Protein AF-A0A6V7IZS3-F1 (afdb_monomer_lite)

Secondary structure (DSSP, 8-state):
----SSSBGGGGTTS----SSSSSS-GGGEEEEEEETTTEEEEEEE--B-HHHHHHHHHHHTHHHHHHHHHHHHHHHHHHHHHHHHHHHHHHHHHHHHHHHHHHHHHHHHHT----S---TTS--------PPP--PPP--

Organism: NCBI:txid1563983

InterPro domains:
  IPR008952 Tetraspanin, EC2 domain superfamily [G3DSA:1.10.1450.10] (1-60)
  IPR008952 Tetraspanin, EC2 domain superfamily [SSF48652] (2-56)
  IPR018499 Tetraspanin/Peripherin [PF00335] (1-89)

Sequence (141 aa):
MRCCGVYSERDWEPIDYPTKTEDNFPDSCCAWSTVTSFNTTRCTGVYQDGCIGRLIMIVERSALNLGTGAIAIALIQFTGIMFACTLGRAIRRQKTERERRKWELRQSLVDGYQPLGKTDPFITFPVVYMQSEPLKTAPTS

Structure (mmCIF, N/CA/C/O backbone):
data_AF-A0A6V7IZS3-F1
#
_entry.id   AF-A0A6V7IZS3-F1
#
loop_
_atom_sit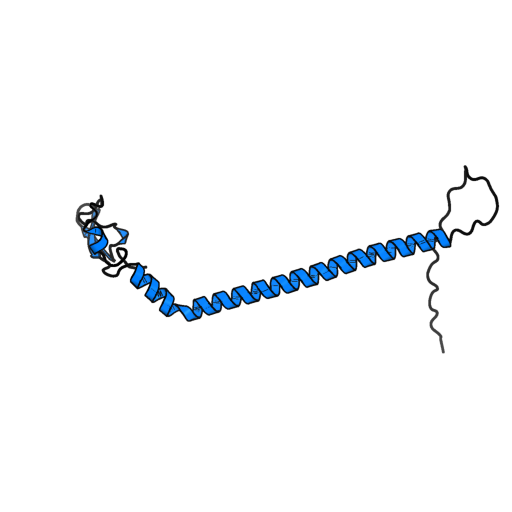e.group_PDB
_atom_site.id
_atom_site.type_symbol
_atom_site.label_atom_id
_atom_site.label_alt_id
_atom_site.label_comp_id
_atom_site.label_asym_id
_atom_site.label_entity_id
_atom_site.label_seq_id
_atom_site.pdbx_PDB_ins_code
_atom_site.Cartn_x
_atom_site.Cartn_y
_atom_site.Cartn_z
_atom_site.occupancy
_atom_site.B_iso_or_equiv
_atom_site.auth_seq_id
_atom_site.auth_comp_id
_atom_site.auth_asym_id
_atom_site.auth_atom_id
_atom_site.pdbx_PDB_model_num
ATOM 1 N N . MET A 1 1 ? 10.578 3.967 -13.764 1.00 75.44 1 MET A N 1
ATOM 2 C CA . MET A 1 1 ? 10.412 2.698 -14.502 1.00 75.44 1 MET A CA 1
ATOM 3 C C . MET A 1 1 ? 11.156 2.649 -15.845 1.00 75.44 1 MET A C 1
ATOM 5 O O . MET A 1 1 ? 10.985 1.649 -16.516 1.00 75.44 1 MET A O 1
ATOM 9 N N . ARG A 1 2 ? 12.035 3.621 -16.188 1.00 91.38 2 ARG A N 1
ATOM 10 C CA . ARG A 1 2 ? 13.045 3.544 -17.279 1.00 91.38 2 ARG A CA 1
ATOM 11 C C . ARG A 1 2 ? 12.568 2.759 -18.521 1.00 91.38 2 ARG A C 1
ATOM 13 O O . ARG A 1 2 ? 13.169 1.755 -18.884 1.00 91.38 2 ARG A O 1
ATOM 20 N N . CYS A 1 3 ? 11.443 3.189 -19.082 1.00 94.31 3 CYS A N 1
ATOM 21 C CA . CYS A 1 3 ? 10.719 2.546 -20.177 1.00 94.31 3 CYS A CA 1
ATOM 22 C C . CYS A 1 3 ? 10.134 3.630 -21.089 1.00 94.31 3 CYS A C 1
ATOM 24 O O . CYS A 1 3 ? 9.974 4.769 -20.638 1.00 94.31 3 CYS A O 1
ATOM 26 N N . CYS A 1 4 ? 9.809 3.285 -22.333 1.00 92.62 4 CYS A N 1
ATOM 27 C CA . CYS A 1 4 ? 9.098 4.159 -23.260 1.00 92.62 4 CYS A CA 1
ATOM 28 C C . CYS A 1 4 ? 8.016 3.379 -24.001 1.00 92.62 4 CYS A C 1
ATOM 30 O O . CYS A 1 4 ? 8.246 2.258 -24.447 1.00 92.62 4 CYS A O 1
ATOM 32 N N . GLY A 1 5 ? 6.840 3.989 -24.129 1.00 92.31 5 GLY A N 1
ATOM 33 C CA . GLY A 1 5 ? 5.691 3.353 -24.763 1.00 92.31 5 GLY A CA 1
ATOM 34 C C . GLY A 1 5 ? 5.091 2.223 -23.925 1.00 92.31 5 GLY A C 1
ATOM 35 O O . GLY A 1 5 ? 5.511 1.924 -22.802 1.00 92.31 5 GLY A O 1
ATOM 36 N N . VAL A 1 6 ? 4.042 1.618 -24.462 1.00 93.56 6 VAL A N 1
ATOM 37 C CA . VAL A 1 6 ? 3.301 0.524 -23.835 1.00 93.56 6 VAL A CA 1
ATOM 38 C C . VAL A 1 6 ? 4.092 -0.778 -23.979 1.00 93.56 6 VAL A C 1
ATOM 40 O O . VAL A 1 6 ? 4.392 -1.439 -22.978 1.00 93.56 6 VAL A O 1
ATOM 43 N N . TYR A 1 7 ? 4.485 -1.097 -25.210 1.00 93.81 7 TYR A N 1
ATOM 44 C CA . TYR A 1 7 ? 5.251 -2.272 -25.610 1.00 93.81 7 TYR A CA 1
ATOM 45 C C . TYR A 1 7 ? 6.654 -1.916 -26.117 1.00 93.81 7 TYR A C 1
ATOM 47 O O . TYR A 1 7 ? 7.571 -2.711 -25.913 1.00 93.81 7 TYR A O 1
ATOM 55 N N . SER A 1 8 ? 6.839 -0.737 -26.717 1.00 90.88 8 SER A N 1
ATOM 56 C CA . SER A 1 8 ? 8.130 -0.244 -27.222 1.00 90.88 8 SER A CA 1
ATOM 57 C C . SER A 1 8 ? 8.073 1.267 -27.466 1.00 90.88 8 SER A C 1
ATOM 59 O O . SER A 1 8 ? 6.999 1.852 -27.591 1.00 90.88 8 SER A O 1
ATOM 61 N N . GLU A 1 9 ? 9.234 1.904 -27.610 1.00 87.25 9 GLU A N 1
ATOM 62 C CA . GLU A 1 9 ? 9.374 3.283 -28.077 1.00 87.25 9 GLU A CA 1
ATOM 63 C C . GLU A 1 9 ? 8.640 3.567 -29.399 1.00 87.25 9 GLU A C 1
ATOM 65 O O . GLU A 1 9 ? 8.244 4.705 -29.647 1.00 87.25 9 GLU A O 1
ATOM 70 N N . ARG A 1 10 ? 8.407 2.538 -30.225 1.00 88.75 10 ARG A N 1
ATOM 71 C CA . ARG A 1 10 ? 7.712 2.663 -31.516 1.00 88.75 10 ARG A CA 1
ATOM 72 C C . ARG A 1 10 ? 6.217 2.906 -31.401 1.00 88.75 10 ARG A C 1
ATOM 74 O O . ARG A 1 10 ? 5.594 3.293 -32.383 1.00 88.75 10 ARG A O 1
ATOM 81 N N . ASP A 1 11 ? 5.635 2.736 -30.217 1.00 89.81 11 ASP A N 1
ATOM 82 C CA . ASP A 1 11 ? 4.218 3.045 -29.993 1.00 89.81 11 ASP A CA 1
ATOM 83 C C . ASP A 1 11 ? 3.896 4.523 -30.270 1.00 89.81 11 ASP A C 1
ATOM 85 O O . ASP A 1 11 ? 2.738 4.881 -30.479 1.00 89.81 11 ASP A O 1
ATOM 89 N N . TRP A 1 12 ? 4.926 5.370 -30.302 1.00 88.00 12 TRP A N 1
ATOM 90 C CA . TRP A 1 12 ? 4.835 6.779 -30.645 1.00 88.00 12 TRP A CA 1
ATOM 91 C C . TRP A 1 12 ? 4.977 7.074 -32.147 1.00 88.00 12 TRP A C 1
ATOM 93 O O . TRP A 1 12 ? 4.570 8.143 -32.574 1.00 88.00 12 TRP A O 1
ATOM 103 N N . GLU A 1 13 ? 5.481 6.152 -32.978 1.00 84.62 13 GLU A N 1
ATOM 104 C CA . GLU A 1 13 ? 5.595 6.351 -34.437 1.00 84.62 13 GLU A CA 1
ATOM 105 C C . GLU A 1 13 ? 4.262 6.686 -35.138 1.00 84.62 13 GLU A C 1
ATOM 107 O O . GLU A 1 13 ? 4.253 7.593 -35.973 1.00 84.62 13 GLU A O 1
ATOM 112 N N . PRO A 1 14 ? 3.132 6.005 -34.848 1.00 82.56 14 PRO A N 1
ATOM 113 C CA . PRO A 1 14 ? 1.854 6.322 -35.486 1.00 82.56 14 PRO A CA 1
ATOM 114 C C . PRO A 1 14 ? 1.150 7.536 -34.863 1.00 82.56 14 PRO A C 1
ATOM 116 O O . PRO A 1 14 ? 0.102 7.953 -35.357 1.00 82.56 14 PRO A O 1
ATOM 119 N N . ILE A 1 15 ? 1.675 8.073 -33.759 1.00 78.94 15 ILE A N 1
ATOM 120 C CA . ILE A 1 15 ? 1.080 9.179 -33.019 1.00 78.94 15 ILE A CA 1
ATOM 121 C C . ILE A 1 15 ? 1.879 10.427 -33.382 1.00 78.94 15 ILE A C 1
ATOM 123 O O . ILE A 1 15 ? 3.038 10.548 -33.006 1.00 78.94 15 ILE A O 1
ATOM 127 N N . ASP A 1 16 ? 1.260 11.373 -34.087 1.00 70.88 16 ASP A N 1
ATOM 128 C CA . ASP A 1 16 ? 1.856 12.696 -34.311 1.00 70.88 16 ASP A CA 1
ATOM 129 C C . ASP A 1 16 ? 1.813 13.485 -32.991 1.00 70.88 16 ASP A C 1
ATOM 131 O O . ASP A 1 16 ? 0.925 14.304 -32.737 1.00 70.88 16 ASP A O 1
ATOM 135 N N . TYR A 1 17 ? 2.689 13.097 -32.063 1.00 70.44 17 TYR A N 1
ATOM 136 C CA . TYR A 1 17 ? 2.762 13.663 -30.731 1.00 70.44 17 TYR A CA 1
ATOM 137 C C . TYR A 1 17 ? 3.446 15.032 -30.830 1.00 70.44 17 TYR A C 1
ATOM 139 O O . TYR A 1 17 ? 4.602 15.101 -31.245 1.00 70.44 17 TYR A O 1
ATOM 147 N N . PRO A 1 18 ? 2.780 16.130 -30.428 1.00 64.12 18 PRO A N 1
ATOM 148 C CA . PRO A 1 18 ? 3.358 17.462 -30.514 1.00 64.12 18 PRO A CA 1
ATOM 149 C C . PRO A 1 18 ? 4.395 17.659 -29.401 1.00 64.12 18 PRO A C 1
ATOM 151 O O . PRO A 1 18 ? 4.101 18.200 -28.330 1.00 64.12 18 PRO A O 1
ATOM 154 N N . THR A 1 19 ? 5.621 17.203 -29.637 1.00 64.12 19 THR A N 1
ATOM 155 C CA . THR A 1 19 ? 6.767 17.427 -28.754 1.00 64.12 19 THR A CA 1
ATOM 156 C C . THR A 1 19 ? 7.497 18.723 -29.095 1.00 64.12 19 THR A C 1
ATOM 158 O O . THR A 1 19 ? 7.474 19.219 -30.218 1.00 64.12 19 THR A O 1
ATOM 161 N N . LYS A 1 20 ? 8.179 19.297 -28.094 1.00 55.47 20 LYS A N 1
ATOM 162 C CA . LYS A 1 20 ? 9.106 20.431 -28.284 1.00 55.47 20 LYS A CA 1
ATOM 163 C C . LYS A 1 20 ? 10.483 19.996 -28.805 1.00 55.47 20 LYS A C 1
ATOM 165 O O . LYS A 1 20 ? 11.347 20.840 -29.027 1.00 55.47 20 LYS A O 1
ATOM 170 N N . THR A 1 21 ? 10.696 18.695 -28.930 1.00 57.81 21 THR A N 1
ATOM 171 C CA . THR A 1 21 ? 11.921 18.033 -29.372 1.00 57.81 21 THR A CA 1
ATOM 172 C C . THR A 1 21 ? 11.699 17.456 -30.773 1.00 57.81 21 THR A C 1
ATOM 174 O O . THR A 1 21 ? 10.564 17.194 -31.153 1.00 57.81 21 THR A O 1
ATOM 177 N N . GLU A 1 22 ? 12.769 17.279 -31.561 1.00 61.28 22 GLU A N 1
ATOM 178 C CA . GLU A 1 22 ? 12.710 16.688 -32.921 1.00 61.28 22 GLU A CA 1
ATOM 179 C C . GLU A 1 22 ? 12.173 15.242 -32.941 1.00 61.28 22 GLU A C 1
ATOM 181 O O . GLU A 1 22 ? 11.962 14.674 -34.010 1.00 61.28 22 GLU A O 1
ATOM 186 N N . ASP A 1 23 ? 11.973 14.648 -31.767 1.00 67.25 23 ASP A N 1
ATOM 187 C CA . ASP A 1 23 ? 11.571 13.267 -31.591 1.00 67.25 23 ASP A CA 1
ATOM 188 C C . ASP A 1 23 ? 10.064 13.179 -31.297 1.00 67.25 23 ASP A C 1
ATOM 190 O O . ASP A 1 23 ? 9.556 13.883 -30.424 1.00 67.25 23 ASP A O 1
ATOM 194 N N . ASN A 1 24 ? 9.347 12.272 -31.967 1.00 78.19 24 ASN A N 1
ATOM 195 C CA . ASN A 1 24 ? 7.888 12.093 -31.840 1.00 78.19 24 ASN A CA 1
ATOM 196 C C . ASN A 1 24 ? 7.447 11.412 -30.525 1.00 78.19 24 ASN A C 1
ATOM 198 O O . ASN A 1 24 ? 6.417 10.752 -30.493 1.00 78.19 24 ASN A O 1
ATOM 202 N N . PHE A 1 25 ? 8.207 11.519 -29.432 1.00 84.12 25 PHE A N 1
ATOM 203 C CA . PHE A 1 25 ? 7.896 10.887 -28.144 1.00 84.12 25 PHE A CA 1
ATOM 204 C C . PHE A 1 25 ? 8.123 11.846 -26.965 1.00 84.12 25 PHE A C 1
ATOM 206 O O . PHE A 1 25 ? 8.946 12.753 -27.061 1.00 84.12 25 PHE A O 1
ATOM 213 N N . PRO A 1 26 ? 7.455 11.654 -25.810 1.00 85.56 26 PRO A N 1
ATOM 214 C CA . PRO A 1 26 ? 7.628 12.522 -24.644 1.00 85.56 26 PRO A CA 1
ATOM 215 C C . PRO A 1 26 ? 9.066 12.544 -24.107 1.00 85.56 26 PRO A C 1
ATOM 217 O O . PRO A 1 26 ? 9.725 11.508 -24.051 1.00 85.56 26 PRO A O 1
ATOM 220 N N . ASP A 1 27 ? 9.512 13.678 -23.558 1.00 84.50 27 ASP A N 1
ATOM 221 C CA . ASP A 1 27 ? 10.863 13.826 -22.980 1.00 84.50 27 ASP A CA 1
ATOM 222 C C . ASP A 1 27 ? 11.186 12.793 -21.879 1.00 84.50 27 ASP A C 1
ATOM 224 O O . ASP A 1 27 ? 12.344 12.428 -21.673 1.00 84.50 27 ASP A O 1
ATOM 228 N N . SER A 1 28 ? 10.169 12.268 -21.184 1.00 86.56 28 SER A N 1
ATOM 229 C CA . SER A 1 28 ? 10.320 11.213 -20.171 1.00 86.56 28 SER A CA 1
ATOM 230 C C . SER A 1 28 ? 10.795 9.867 -20.737 1.00 86.56 28 SER A C 1
ATOM 232 O O . SER A 1 28 ? 11.306 9.040 -19.977 1.00 86.56 28 SER A O 1
ATOM 234 N N . CYS A 1 29 ? 10.669 9.654 -22.050 1.00 89.62 29 CYS A N 1
ATOM 235 C CA . CYS A 1 29 ? 11.226 8.502 -22.758 1.00 89.62 29 CYS A CA 1
ATOM 236 C C . CYS A 1 29 ? 12.745 8.588 -22.947 1.00 89.62 29 CYS A C 1
ATOM 238 O O . CYS A 1 29 ? 13.382 7.582 -23.271 1.00 89.62 29 CYS A O 1
ATOM 240 N N . CYS A 1 30 ? 13.342 9.759 -22.726 1.00 89.38 30 CYS A N 1
ATOM 241 C CA . CYS A 1 30 ? 14.764 9.948 -22.910 1.00 89.38 30 CYS A CA 1
ATOM 242 C C . CYS A 1 30 ? 15.579 9.360 -21.746 1.00 89.38 30 CYS A C 1
ATOM 244 O O . CYS A 1 30 ? 15.415 9.727 -20.581 1.00 89.38 30 CYS A O 1
ATOM 246 N N . ALA A 1 31 ? 16.487 8.440 -22.061 1.00 87.50 31 ALA A N 1
ATOM 247 C CA . ALA A 1 31 ? 17.412 7.828 -21.114 1.00 87.50 31 ALA A CA 1
ATOM 248 C C . ALA A 1 31 ? 18.665 8.679 -20.890 1.00 87.50 31 ALA A C 1
ATOM 250 O O . ALA A 1 31 ? 19.158 8.758 -19.763 1.00 87.50 31 ALA A O 1
ATOM 251 N N . TRP A 1 32 ? 19.158 9.306 -21.957 1.00 84.38 32 TRP A N 1
ATOM 252 C CA . TRP A 1 32 ? 20.293 10.222 -21.938 1.00 84.38 32 TRP A CA 1
ATOM 253 C C . TRP A 1 32 ? 20.011 11.412 -22.839 1.00 84.38 32 TRP A C 1
ATOM 255 O O . TRP A 1 32 ? 19.668 11.239 -24.007 1.00 84.38 32 TRP A O 1
ATOM 265 N N . SER A 1 33 ? 20.200 12.612 -22.300 1.00 81.81 33 SER A N 1
ATOM 266 C CA . SER A 1 33 ? 20.135 13.857 -23.053 1.00 81.81 33 SER A CA 1
ATOM 267 C C . SER A 1 33 ? 21.499 14.536 -23.078 1.00 81.81 33 SER A C 1
ATOM 269 O O . SER A 1 33 ? 22.288 14.435 -22.133 1.00 81.81 33 SER A O 1
ATOM 271 N N . THR A 1 34 ? 21.788 15.234 -24.171 1.00 78.50 34 THR A N 1
ATOM 272 C CA . THR A 1 34 ? 22.955 16.112 -24.279 1.00 78.50 34 THR A CA 1
ATOM 273 C C . THR A 1 34 ? 22.495 17.552 -24.420 1.00 78.50 34 THR A C 1
ATOM 275 O O . THR A 1 34 ? 21.519 17.857 -25.110 1.00 78.50 34 THR A O 1
ATOM 278 N N . VAL A 1 35 ? 23.195 18.456 -23.736 1.00 75.81 35 VAL A N 1
ATOM 279 C CA . VAL A 1 35 ? 22.982 19.893 -23.905 1.00 75.81 35 VAL A CA 1
ATOM 280 C C . VAL A 1 35 ? 23.672 20.296 -25.202 1.00 75.81 35 VAL A C 1
ATOM 282 O O . VAL A 1 35 ? 24.892 20.198 -25.320 1.00 75.81 35 VAL A O 1
ATOM 285 N N . THR A 1 36 ? 22.886 20.717 -26.184 1.00 71.31 36 THR A N 1
ATOM 286 C CA . THR A 1 36 ? 23.397 21.331 -27.412 1.00 71.31 36 THR A CA 1
ATOM 287 C C . THR A 1 36 ? 23.475 22.851 -27.235 1.00 71.31 36 THR A C 1
ATOM 289 O O . THR A 1 36 ? 22.896 23.409 -26.294 1.00 71.31 36 THR A O 1
ATOM 292 N N . SER A 1 37 ? 24.241 23.537 -28.094 1.00 66.88 37 SER A N 1
ATOM 293 C CA . SER A 1 37 ? 24.357 25.003 -28.049 1.00 66.88 37 SER A CA 1
ATOM 294 C C . SER A 1 37 ? 22.976 25.666 -28.055 1.00 66.88 37 SER A C 1
ATOM 296 O O . SER A 1 37 ? 22.060 25.182 -28.711 1.00 66.88 37 SER A O 1
ATOM 298 N N . PHE A 1 38 ? 22.841 26.782 -27.329 1.00 66.75 38 PHE A N 1
ATOM 299 C CA . PHE A 1 38 ? 21.575 27.499 -27.086 1.00 66.75 38 PHE A CA 1
ATOM 300 C C . PHE A 1 38 ? 20.588 26.800 -26.134 1.00 66.75 38 PHE A C 1
ATOM 302 O O . PHE A 1 38 ? 19.377 26.928 -26.291 1.00 66.75 38 PHE A O 1
ATOM 309 N N . ASN A 1 39 ? 21.090 26.104 -25.107 1.00 64.56 39 ASN A N 1
ATOM 310 C CA . ASN A 1 39 ? 20.278 25.575 -23.997 1.00 64.56 39 ASN A CA 1
ATOM 311 C C . ASN A 1 39 ? 19.182 24.582 -24.441 1.00 64.56 39 ASN A C 1
ATOM 313 O O . ASN A 1 39 ? 18.181 24.392 -23.753 1.00 64.56 39 ASN A O 1
ATOM 317 N N . THR A 1 40 ? 19.374 23.961 -25.606 1.00 65.94 40 THR A N 1
ATOM 318 C CA . THR A 1 40 ? 18.453 22.976 -26.171 1.00 65.94 40 THR A CA 1
ATOM 319 C C . THR A 1 40 ? 18.962 21.587 -25.810 1.00 65.94 40 THR A C 1
ATOM 321 O O . THR A 1 40 ? 20.093 21.223 -26.135 1.00 65.94 40 THR A O 1
ATOM 324 N N . THR A 1 41 ? 18.159 20.803 -25.100 1.00 70.81 41 THR A N 1
ATOM 325 C CA . THR A 1 41 ? 18.488 19.413 -24.766 1.00 70.81 41 THR A CA 1
ATOM 326 C C . THR A 1 41 ? 17.982 18.485 -25.859 1.00 70.81 41 THR A C 1
ATOM 328 O O . THR A 1 41 ? 16.780 18.442 -26.108 1.00 70.81 41 THR A O 1
ATOM 331 N N . ARG A 1 42 ? 18.886 17.733 -26.493 1.00 75.50 42 ARG A N 1
ATOM 332 C CA . ARG A 1 42 ? 18.531 16.693 -27.468 1.00 75.50 42 ARG A CA 1
ATOM 333 C C . ARG A 1 42 ? 18.568 15.332 -26.790 1.00 75.50 42 ARG A C 1
ATOM 335 O O . ARG A 1 42 ? 19.488 15.064 -26.011 1.00 75.50 42 ARG A O 1
ATOM 342 N N . CYS A 1 43 ? 17.604 14.470 -27.098 1.00 82.56 43 CYS A N 1
ATOM 343 C CA . CYS A 1 43 ? 17.681 13.090 -26.660 1.00 82.56 43 CYS A CA 1
ATOM 344 C C . CYS A 1 43 ? 18.725 12.327 -27.485 1.00 82.56 43 CYS A C 1
ATOM 346 O O . CYS A 1 43 ? 18.691 12.344 -28.712 1.00 82.56 43 CYS A O 1
ATOM 348 N N . THR A 1 44 ? 19.683 11.680 -26.822 1.00 83.12 44 THR A N 1
ATOM 349 C CA . THR A 1 44 ? 20.724 10.870 -27.481 1.00 83.12 44 THR A CA 1
ATOM 350 C C . THR A 1 44 ? 20.567 9.378 -27.232 1.00 83.12 44 THR A C 1
ATOM 352 O O . THR A 1 44 ? 21.169 8.576 -27.940 1.00 83.12 44 THR A O 1
ATOM 355 N N . GLY A 1 45 ? 19.740 8.990 -26.263 1.00 86.31 45 GLY A N 1
ATOM 356 C CA . GLY A 1 45 ? 19.355 7.602 -26.052 1.00 86.31 45 GLY A CA 1
ATOM 357 C C . GLY A 1 45 ? 1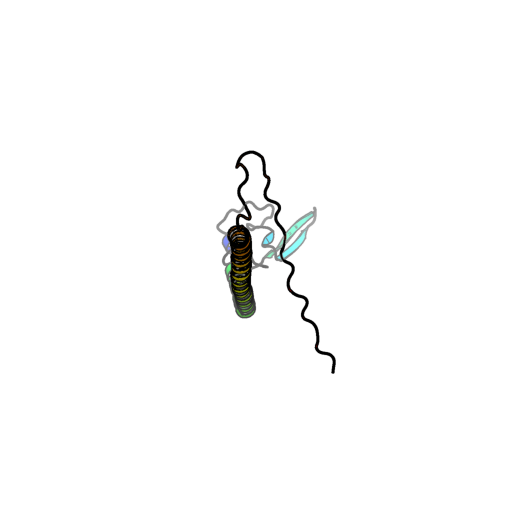7.942 7.520 -25.508 1.00 86.31 45 GLY A C 1
ATOM 358 O O . GLY A 1 45 ? 17.634 8.181 -24.519 1.00 86.31 45 GLY A O 1
ATOM 359 N N . VAL A 1 46 ? 17.103 6.695 -26.129 1.00 89.44 46 VAL A N 1
ATOM 360 C CA . VAL A 1 46 ? 15.719 6.449 -25.709 1.00 89.44 46 VAL A CA 1
ATOM 361 C C . VAL A 1 46 ? 15.624 5.126 -24.949 1.00 89.44 46 VAL A C 1
ATOM 363 O O . VAL A 1 46 ? 16.409 4.203 -25.183 1.00 89.44 46 VAL A O 1
ATOM 366 N N . TYR A 1 47 ? 14.669 5.012 -24.030 1.00 92.75 47 TYR A N 1
ATOM 367 C CA . TYR A 1 47 ? 14.341 3.716 -23.439 1.00 92.75 47 TYR A CA 1
ATOM 368 C C . TYR A 1 47 ? 13.632 2.836 -24.472 1.00 92.75 47 TYR A C 1
ATOM 370 O O . TYR A 1 47 ? 12.541 3.177 -24.897 1.00 92.75 47 TYR A O 1
ATOM 378 N N . GLN A 1 48 ? 14.226 1.704 -24.847 1.00 89.62 48 GLN A N 1
ATOM 379 C CA . GLN A 1 48 ? 13.633 0.785 -25.834 1.00 89.62 48 GLN A CA 1
ATOM 380 C C . GLN A 1 48 ? 12.598 -0.172 -25.226 1.00 89.62 48 GLN A C 1
ATOM 382 O O . GLN A 1 48 ? 11.735 -0.709 -25.913 1.00 89.62 48 GLN A O 1
ATOM 387 N N . ASP A 1 49 ? 12.673 -0.412 -23.915 1.00 93.38 49 ASP A N 1
ATOM 388 C CA . ASP A 1 49 ? 11.735 -1.322 -23.267 1.00 93.38 49 ASP A CA 1
ATOM 389 C C . ASP A 1 49 ? 10.360 -0.671 -23.093 1.00 93.38 49 ASP A C 1
ATOM 391 O O . ASP A 1 49 ? 10.249 0.414 -22.511 1.00 93.38 49 ASP A O 1
ATOM 395 N N . GLY A 1 50 ? 9.307 -1.398 -23.468 1.00 93.69 50 GLY A N 1
ATOM 396 C CA . GLY A 1 50 ? 7.932 -1.045 -23.135 1.00 93.69 50 GLY A CA 1
ATOM 397 C C . GLY A 1 50 ? 7.653 -1.062 -21.634 1.00 93.69 50 GLY A C 1
ATOM 398 O O . GLY A 1 50 ? 8.157 -1.904 -20.875 1.00 93.69 50 GLY A O 1
ATOM 399 N N . CYS A 1 51 ? 6.794 -0.148 -21.188 1.00 95.75 51 CYS A N 1
ATOM 400 C CA . CYS A 1 51 ? 6.459 -0.018 -19.776 1.00 95.75 51 CYS A CA 1
ATOM 401 C C . CYS A 1 51 ? 5.673 -1.214 -19.223 1.00 95.75 51 CYS A C 1
ATOM 403 O O . CYS A 1 51 ? 5.872 -1.555 -18.056 1.00 95.75 51 CYS A O 1
ATOM 405 N N . ILE A 1 52 ? 4.848 -1.896 -20.030 1.00 95.75 52 ILE A N 1
ATOM 406 C CA . ILE A 1 52 ? 4.133 -3.103 -19.578 1.00 95.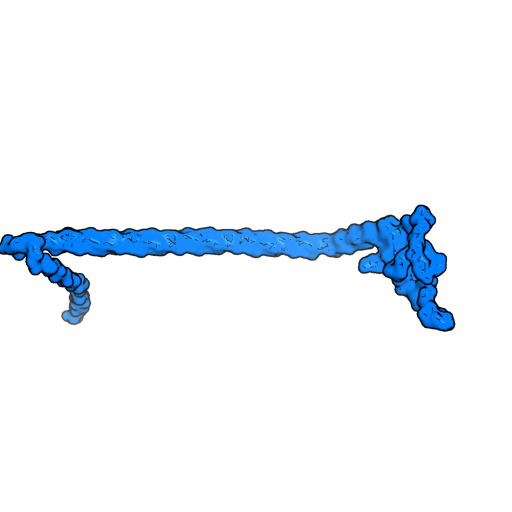75 52 ILE A CA 1
ATOM 407 C C . ILE A 1 52 ? 5.121 -4.226 -19.256 1.00 95.75 52 ILE A C 1
ATOM 409 O O . ILE A 1 52 ? 5.076 -4.786 -18.161 1.00 95.75 52 ILE A O 1
ATOM 413 N N . GLY A 1 53 ? 6.046 -4.529 -20.171 1.00 94.38 53 GLY A N 1
ATOM 414 C CA . GLY A 1 53 ? 7.032 -5.593 -19.965 1.00 94.38 53 GLY A CA 1
ATOM 415 C C . GLY A 1 53 ? 7.921 -5.326 -18.748 1.00 94.38 53 GLY A C 1
ATOM 416 O O . GLY A 1 53 ? 8.135 -6.209 -17.915 1.00 94.38 53 GLY A O 1
ATOM 417 N N . ARG A 1 54 ? 8.371 -4.074 -18.580 1.00 93.62 54 ARG A N 1
ATOM 418 C CA . ARG A 1 54 ? 9.134 -3.649 -17.396 1.00 93.62 54 ARG A CA 1
ATOM 419 C C . ARG A 1 54 ? 8.330 -3.771 -16.105 1.00 93.62 54 ARG A C 1
ATOM 421 O O . ARG A 1 54 ? 8.879 -4.229 -15.105 1.00 93.62 54 ARG A O 1
ATOM 428 N N . LEU A 1 55 ? 7.056 -3.384 -16.109 1.00 94.75 55 LEU A N 1
ATOM 429 C CA . LEU A 1 55 ? 6.189 -3.495 -14.938 1.00 94.75 55 LEU A CA 1
ATOM 430 C C . LEU A 1 55 ? 5.999 -4.958 -14.525 1.00 94.75 55 LEU A C 1
ATOM 432 O O . LEU A 1 55 ? 6.185 -5.279 -13.353 1.00 94.75 55 LEU A O 1
ATOM 436 N N . ILE A 1 56 ? 5.696 -5.839 -15.482 1.00 94.56 56 ILE A N 1
ATOM 437 C CA . ILE A 1 56 ? 5.539 -7.279 -15.235 1.00 94.56 56 ILE A CA 1
ATOM 438 C C . ILE A 1 56 ? 6.824 -7.852 -14.638 1.00 94.56 56 ILE A C 1
ATOM 440 O O . ILE A 1 56 ? 6.773 -8.478 -13.585 1.00 94.56 56 ILE A O 1
ATOM 444 N N . MET A 1 57 ? 7.985 -7.547 -15.225 1.00 93.38 57 MET A N 1
ATOM 445 C CA . MET A 1 57 ? 9.282 -7.989 -14.704 1.00 93.38 57 MET A CA 1
ATOM 446 C C . MET A 1 57 ? 9.506 -7.547 -13.248 1.00 93.38 57 MET A C 1
ATOM 448 O O . MET A 1 57 ? 9.996 -8.325 -12.429 1.00 93.38 57 MET A O 1
ATOM 452 N N . ILE A 1 58 ? 9.163 -6.301 -12.903 1.00 92.50 58 ILE A N 1
ATOM 453 C CA . ILE A 1 58 ? 9.303 -5.788 -11.531 1.00 92.50 58 ILE A CA 1
ATOM 454 C C . ILE A 1 58 ? 8.378 -6.546 -10.572 1.00 92.50 58 ILE A C 1
ATOM 456 O O . ILE A 1 58 ? 8.807 -6.907 -9.470 1.00 92.50 58 ILE A O 1
ATOM 460 N N . VAL A 1 59 ? 7.131 -6.786 -10.987 1.00 94.06 59 VAL A N 1
ATOM 461 C CA . VAL A 1 59 ? 6.131 -7.513 -10.198 1.00 94.06 59 VAL A CA 1
ATOM 462 C C . VAL A 1 59 ? 6.559 -8.959 -9.988 1.00 94.06 59 VAL A C 1
ATOM 464 O O . VAL A 1 59 ? 6.596 -9.397 -8.845 1.00 94.06 59 VAL A O 1
ATOM 467 N N . GLU A 1 60 ? 6.952 -9.681 -11.037 1.00 94.38 60 GLU A N 1
ATOM 468 C CA . GLU A 1 60 ? 7.404 -11.073 -10.938 1.00 94.38 60 GLU A CA 1
ATOM 469 C C . GLU A 1 60 ? 8.630 -11.205 -10.034 1.00 94.38 60 GLU A C 1
ATOM 471 O O . GLU A 1 60 ? 8.661 -12.040 -9.129 1.00 94.38 60 GLU A O 1
ATOM 476 N N . ARG A 1 61 ? 9.617 -10.319 -10.202 1.00 93.75 61 ARG A N 1
ATOM 477 C CA . ARG A 1 61 ? 10.845 -10.341 -9.397 1.00 93.75 61 ARG A CA 1
ATOM 478 C C . ARG A 1 61 ? 10.600 -10.008 -7.924 1.00 93.75 61 ARG A C 1
ATOM 480 O O . ARG A 1 61 ? 11.392 -10.399 -7.071 1.00 93.75 61 ARG A O 1
ATOM 487 N N . SER A 1 62 ? 9.509 -9.301 -7.627 1.00 93.31 62 SER A N 1
ATOM 488 C CA . SER A 1 62 ? 9.131 -8.873 -6.274 1.00 93.31 62 SER A CA 1
ATOM 489 C C . SER A 1 62 ? 7.890 -9.592 -5.737 1.00 93.31 62 SER A C 1
ATOM 491 O O . SER A 1 62 ? 7.391 -9.221 -4.673 1.00 93.31 62 SER A O 1
ATOM 493 N N . ALA A 1 63 ? 7.388 -10.617 -6.433 1.00 94.25 63 ALA A N 1
ATOM 494 C CA . ALA A 1 63 ? 6.098 -11.239 -6.139 1.00 94.25 63 ALA A CA 1
ATOM 495 C C . ALA A 1 63 ? 6.044 -11.813 -4.718 1.00 94.25 63 ALA A C 1
ATOM 497 O O . ALA A 1 63 ? 5.051 -11.640 -4.013 1.00 94.25 63 ALA A O 1
ATOM 498 N N . LEU A 1 64 ? 7.145 -12.417 -4.258 1.00 94.56 64 LEU A N 1
ATOM 499 C CA . LEU A 1 64 ? 7.265 -12.950 -2.897 1.00 94.56 64 LEU A CA 1
ATOM 500 C C . LEU A 1 64 ? 7.145 -11.857 -1.827 1.00 94.56 64 LEU A C 1
ATOM 502 O O . LEU A 1 64 ? 6.456 -12.045 -0.823 1.00 94.56 64 LEU A O 1
ATOM 506 N N . ASN A 1 65 ? 7.769 -10.699 -2.050 1.00 96.31 65 ASN A N 1
ATOM 507 C CA . ASN A 1 65 ? 7.726 -9.581 -1.107 1.00 96.31 65 ASN A CA 1
ATOM 508 C C . ASN A 1 65 ? 6.326 -8.963 -1.057 1.00 96.31 65 ASN A C 1
ATOM 510 O O . ASN A 1 65 ? 5.807 -8.697 0.027 1.00 96.31 65 ASN A O 1
ATOM 514 N N . LEU A 1 66 ? 5.692 -8.786 -2.221 1.00 95.81 66 LEU A N 1
ATOM 515 C CA . LEU A 1 66 ? 4.322 -8.279 -2.321 1.00 95.81 66 LEU A CA 1
ATOM 516 C C . LEU A 1 66 ? 3.322 -9.232 -1.655 1.00 95.81 66 LEU A C 1
ATOM 518 O O . LEU A 1 66 ? 2.482 -8.790 -0.871 1.00 95.81 66 LEU A O 1
ATOM 522 N N . GLY A 1 67 ? 3.451 -10.537 -1.906 1.00 95.75 67 GLY A N 1
ATOM 523 C CA . GLY A 1 67 ? 2.620 -11.563 -1.278 1.00 95.75 67 GLY A CA 1
A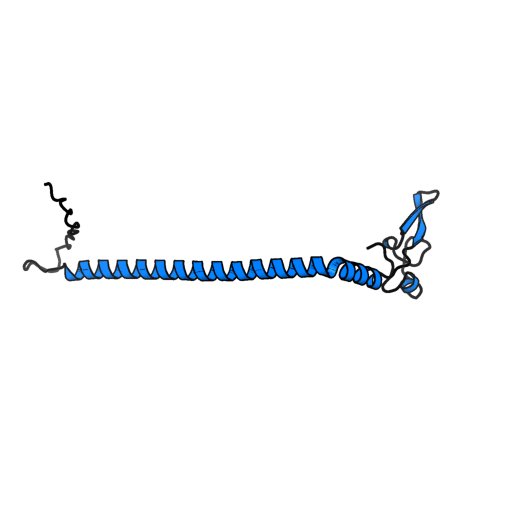TOM 524 C C . GLY A 1 67 ? 2.780 -11.583 0.240 1.00 95.75 67 GLY A C 1
ATOM 525 O O . GLY A 1 67 ? 1.792 -11.566 0.970 1.00 95.75 67 GLY A O 1
ATOM 526 N N . THR A 1 68 ? 4.020 -11.524 0.727 1.00 97.19 68 THR A N 1
ATOM 527 C CA . THR A 1 68 ? 4.304 -11.468 2.169 1.00 97.19 68 THR A CA 1
ATOM 528 C C . THR A 1 68 ? 3.705 -10.215 2.810 1.00 97.19 68 THR A C 1
ATOM 530 O O . THR A 1 68 ? 3.075 -10.305 3.863 1.00 97.19 68 THR A O 1
ATOM 533 N N . GLY A 1 69 ? 3.829 -9.055 2.157 1.00 97.69 69 GLY A N 1
ATOM 534 C CA . GLY A 1 69 ? 3.209 -7.811 2.615 1.00 97.69 69 GLY A CA 1
ATOM 535 C C . GLY A 1 69 ? 1.685 -7.911 2.700 1.00 97.69 69 GLY A C 1
ATOM 536 O O . GLY A 1 69 ? 1.098 -7.527 3.711 1.00 97.69 69 GLY A O 1
ATOM 537 N N . ALA A 1 70 ? 1.042 -8.494 1.685 1.00 97.75 70 ALA A N 1
ATOM 538 C CA . ALA A 1 70 ? -0.404 -8.702 1.676 1.00 97.75 70 ALA A CA 1
ATOM 539 C C . ALA A 1 70 ? -0.864 -9.628 2.816 1.00 97.75 70 ALA A C 1
ATOM 541 O O . ALA A 1 70 ? -1.830 -9.314 3.513 1.00 97.75 70 ALA A O 1
ATOM 542 N N . ILE A 1 71 ? -0.144 -10.728 3.058 1.00 98.19 71 ILE A N 1
ATOM 543 C CA . ILE A 1 71 ? -0.433 -11.656 4.160 1.00 98.19 71 ILE A CA 1
ATOM 544 C C . ILE A 1 71 ? -0.264 -10.958 5.514 1.00 98.19 71 ILE A C 1
ATOM 546 O O . ILE A 1 71 ? -1.133 -11.075 6.376 1.00 98.19 71 ILE A O 1
ATOM 550 N N . ALA A 1 72 ? 0.813 -10.192 5.703 1.00 98.38 72 ALA A N 1
ATOM 551 C CA . ALA A 1 72 ? 1.044 -9.448 6.939 1.00 98.38 72 ALA A CA 1
ATOM 552 C C . ALA A 1 72 ? -0.098 -8.460 7.224 1.00 98.38 72 ALA A C 1
ATOM 554 O O . ALA A 1 72 ? -0.637 -8.431 8.331 1.00 98.38 72 ALA A O 1
ATOM 555 N N . ILE A 1 73 ? -0.523 -7.702 6.210 1.00 98.38 73 ILE A N 1
ATOM 556 C CA . ILE A 1 73 ? -1.653 -6.773 6.318 1.00 98.38 73 ILE A CA 1
ATOM 557 C C . ILE A 1 73 ? -2.945 -7.523 6.670 1.00 98.38 73 ILE A C 1
ATOM 559 O O . ILE A 1 73 ? -3.686 -7.080 7.549 1.00 98.38 73 ILE A O 1
ATOM 563 N N . ALA A 1 74 ? -3.208 -8.669 6.036 1.00 98.56 74 ALA A N 1
ATOM 564 C CA . ALA A 1 74 ? -4.386 -9.484 6.323 1.00 98.56 74 ALA A CA 1
ATOM 565 C C . ALA A 1 74 ? -4.407 -9.978 7.781 1.00 98.56 74 ALA A C 1
ATOM 567 O O . ALA A 1 74 ? -5.440 -9.894 8.447 1.00 98.56 74 ALA A O 1
ATOM 568 N N . LEU A 1 75 ? -3.265 -10.425 8.311 1.00 98.50 75 LEU A N 1
ATOM 569 C CA . LEU A 1 75 ? -3.143 -10.854 9.707 1.00 98.50 75 LEU A CA 1
ATOM 570 C C . LEU A 1 75 ? -3.349 -9.692 10.690 1.00 98.50 75 LEU A C 1
ATOM 572 O O . LEU A 1 75 ? -4.045 -9.852 11.696 1.00 98.50 75 LEU A O 1
ATOM 576 N N . ILE A 1 76 ? -2.800 -8.510 10.397 1.00 98.38 76 ILE A N 1
ATOM 577 C CA . ILE A 1 76 ? -2.996 -7.305 11.221 1.00 98.38 76 ILE A CA 1
ATOM 578 C C . ILE A 1 76 ? -4.477 -6.909 11.251 1.00 98.38 76 ILE A C 1
ATOM 580 O O . ILE A 1 76 ? -5.024 -6.627 12.316 1.00 98.38 76 ILE A O 1
ATOM 584 N N . GLN A 1 77 ? -5.161 -6.930 10.106 1.00 98.31 77 GLN A N 1
ATOM 585 C CA . GLN A 1 77 ? -6.591 -6.622 10.054 1.00 98.31 77 GLN A CA 1
ATOM 586 C C . GLN A 1 77 ? -7.424 -7.657 10.813 1.00 98.31 77 GLN A C 1
ATOM 588 O O . GLN A 1 77 ? -8.283 -7.289 11.614 1.00 98.31 77 GLN A O 1
ATOM 593 N N . PHE A 1 78 ? -7.148 -8.946 10.614 1.00 98.38 78 PHE A N 1
ATOM 594 C CA . PHE A 1 78 ? -7.871 -10.020 11.289 1.00 98.38 78 PHE A CA 1
ATOM 595 C C . PHE A 1 78 ? -7.718 -9.943 12.813 1.00 98.38 78 PHE A C 1
ATOM 597 O O . PHE A 1 78 ? -8.704 -10.007 13.549 1.00 98.38 78 PHE A O 1
ATOM 604 N N . THR A 1 79 ? -6.494 -9.735 13.297 1.00 98.25 79 THR A N 1
ATOM 605 C CA . THR A 1 79 ? -6.234 -9.541 14.731 1.00 98.25 79 THR A CA 1
ATOM 606 C C . THR A 1 79 ? -6.893 -8.266 15.258 1.00 98.25 79 THR A C 1
ATOM 608 O O . THR A 1 79 ? -7.507 -8.299 16.325 1.00 98.25 79 THR A O 1
ATOM 611 N N . GLY A 1 80 ? -6.873 -7.174 14.489 1.00 98.31 80 GLY A N 1
ATOM 612 C CA . GLY A 1 80 ? -7.587 -5.937 14.808 1.00 98.31 80 GLY A CA 1
ATOM 613 C C . GLY A 1 80 ? -9.093 -6.144 14.992 1.00 98.31 80 GLY A C 1
ATOM 614 O O . GLY A 1 80 ? -9.663 -5.674 15.977 1.00 98.31 80 GLY A O 1
ATOM 615 N N . ILE A 1 81 ? -9.733 -6.913 14.106 1.00 98.38 81 ILE A N 1
ATOM 616 C CA . ILE A 1 81 ? -11.157 -7.270 14.218 1.00 98.38 81 ILE A CA 1
ATOM 617 C C . ILE A 1 81 ? -11.405 -8.094 15.484 1.00 98.38 81 ILE A C 1
ATOM 619 O O . ILE A 1 81 ? -12.321 -7.788 16.250 1.00 98.38 81 ILE A O 1
ATOM 623 N N . MET A 1 82 ? -10.570 -9.101 15.755 1.00 98.31 82 MET A N 1
ATOM 624 C CA . MET A 1 82 ? -10.703 -9.930 16.957 1.00 98.31 82 MET A CA 1
ATOM 625 C C . MET A 1 82 ? -10.592 -9.100 18.242 1.00 98.31 82 MET A C 1
ATOM 627 O O . MET A 1 82 ? -11.421 -9.240 19.149 1.00 98.31 82 MET A O 1
ATOM 631 N N . PHE A 1 83 ? -9.626 -8.184 18.313 1.00 97.88 83 PHE A N 1
ATOM 632 C CA . PHE A 1 83 ? -9.478 -7.286 19.458 1.00 97.88 83 PHE A CA 1
ATOM 633 C C . PHE A 1 83 ? -10.644 -6.304 19.589 1.00 97.88 83 PHE A C 1
ATOM 635 O O . PHE A 1 83 ? -11.189 -6.141 20.681 1.00 97.88 83 PHE A O 1
ATOM 642 N N . ALA A 1 84 ? -11.106 -5.708 18.490 1.00 98.12 84 ALA A N 1
ATOM 643 C CA . ALA A 1 84 ? -12.266 -4.821 18.509 1.00 98.12 84 ALA A CA 1
ATOM 644 C C . ALA A 1 84 ? -13.535 -5.547 18.993 1.00 98.12 84 ALA A C 1
ATOM 646 O O . ALA A 1 84 ? -14.283 -5.028 19.828 1.00 98.12 84 ALA A O 1
ATOM 647 N N . CYS A 1 85 ? -13.769 -6.775 18.524 1.00 97.31 85 CYS A N 1
ATOM 648 C CA . CYS A 1 85 ? -14.914 -7.581 18.932 1.00 97.31 85 CYS A CA 1
ATOM 649 C C . CYS A 1 85 ? -14.841 -7.988 20.409 1.00 97.31 85 CYS A C 1
ATOM 651 O O . CYS A 1 85 ? -15.833 -7.849 21.129 1.00 97.31 85 CYS A O 1
ATOM 653 N N . THR A 1 86 ? -13.691 -8.477 20.877 1.00 97.38 86 THR A N 1
ATOM 654 C CA . THR A 1 86 ? -13.498 -8.874 22.284 1.00 97.38 86 THR A CA 1
ATOM 655 C C . THR A 1 86 ? -13.651 -7.686 23.229 1.00 97.38 86 THR A C 1
ATOM 657 O O . THR A 1 86 ? -14.429 -7.771 24.183 1.00 97.38 86 THR A O 1
ATOM 660 N N . LEU A 1 87 ? -13.022 -6.550 22.919 1.00 97.31 87 LEU A N 1
ATOM 661 C CA . LEU A 1 87 ? -13.166 -5.317 23.688 1.00 97.31 87 LEU A CA 1
ATOM 662 C C . LEU A 1 87 ? -14.616 -4.820 23.683 1.00 97.31 87 LEU A C 1
ATOM 664 O O . LEU A 1 87 ? -15.180 -4.523 24.735 1.00 97.31 87 LEU A O 1
ATOM 668 N N . GLY A 1 88 ? -15.270 -4.804 22.520 1.00 97.31 88 GLY A N 1
ATOM 669 C CA . GLY A 1 88 ? -16.671 -4.404 22.404 1.00 97.31 88 GLY A CA 1
ATOM 670 C C . GLY A 1 88 ? -17.615 -5.292 23.224 1.00 97.31 88 GLY A C 1
ATOM 671 O O . GLY A 1 88 ? -18.559 -4.793 23.842 1.00 97.31 88 GLY A O 1
ATOM 672 N N . ARG A 1 89 ? -17.361 -6.607 23.278 1.00 96.38 89 ARG A N 1
ATOM 673 C CA . ARG A 1 89 ? -18.108 -7.540 24.141 1.00 96.38 89 ARG A CA 1
ATOM 674 C C . ARG A 1 89 ? -17.833 -7.276 25.620 1.00 96.38 89 ARG A C 1
ATOM 676 O O . ARG A 1 89 ? -18.785 -7.236 26.398 1.00 96.38 89 ARG A O 1
ATOM 683 N N . ALA A 1 90 ? -16.578 -7.043 26.001 1.00 97.00 90 ALA A N 1
ATOM 684 C CA . ALA A 1 90 ? -16.202 -6.731 27.378 1.00 97.00 90 ALA A CA 1
ATOM 685 C C . ALA A 1 90 ? -16.869 -5.437 27.877 1.00 97.00 90 ALA A C 1
ATOM 687 O O . ALA A 1 90 ? -17.468 -5.432 28.952 1.00 97.00 90 ALA A O 1
ATOM 688 N N . ILE A 1 91 ? -16.860 -4.373 27.066 1.00 97.44 91 ILE A N 1
ATOM 689 C CA . ILE A 1 91 ? -17.509 -3.092 27.389 1.00 97.44 91 ILE A CA 1
ATOM 690 C C . ILE A 1 91 ? -19.023 -3.269 27.543 1.00 97.44 91 ILE A C 1
ATOM 692 O O . ILE A 1 91 ? -19.604 -2.803 28.524 1.00 97.44 91 ILE A O 1
ATOM 696 N N . ARG A 1 92 ? -19.679 -3.974 26.610 1.00 96.44 92 ARG A N 1
ATOM 697 C CA . ARG A 1 92 ? -21.123 -4.255 26.703 1.00 96.44 92 ARG A CA 1
ATOM 698 C C . ARG A 1 92 ? -21.472 -5.050 27.957 1.00 96.44 92 ARG A C 1
ATOM 700 O O . ARG A 1 92 ? -22.442 -4.713 28.636 1.00 96.44 92 ARG A O 1
ATOM 707 N N . ARG A 1 93 ? -20.670 -6.063 28.296 1.00 96.38 93 ARG A N 1
ATOM 708 C CA . ARG A 1 93 ? -20.856 -6.859 29.512 1.00 96.38 93 ARG A CA 1
ATOM 709 C C . ARG A 1 93 ? -20.709 -6.000 30.768 1.00 96.38 93 ARG A C 1
ATOM 711 O O . ARG A 1 93 ? -21.607 -6.008 31.600 1.00 96.38 93 ARG A O 1
ATOM 718 N N . GLN A 1 94 ? -19.647 -5.202 30.860 1.00 96.38 94 GLN A N 1
ATOM 719 C CA . GLN A 1 94 ? -19.418 -4.266 31.968 1.00 96.38 94 GLN A CA 1
ATOM 720 C C . GLN A 1 94 ? -20.572 -3.269 32.127 1.00 96.38 94 GLN A C 1
ATOM 722 O O . GLN A 1 94 ? -21.048 -3.055 33.239 1.00 96.38 94 GLN A O 1
ATOM 727 N N . LYS A 1 95 ? -21.065 -2.689 31.025 1.00 95.94 95 LYS A N 1
ATOM 728 C CA . LYS A 1 95 ? -22.226 -1.789 31.055 1.00 95.94 95 LYS A CA 1
ATOM 729 C C . LYS A 1 95 ? -23.474 -2.510 31.569 1.00 95.94 95 LYS A C 1
ATOM 731 O O . LYS A 1 95 ? -24.156 -1.986 32.440 1.00 95.94 95 LYS A O 1
ATOM 736 N N . THR A 1 96 ? -23.730 -3.723 31.083 1.00 95.69 96 THR A N 1
ATOM 737 C CA . THR A 1 96 ? -24.884 -4.535 31.506 1.00 95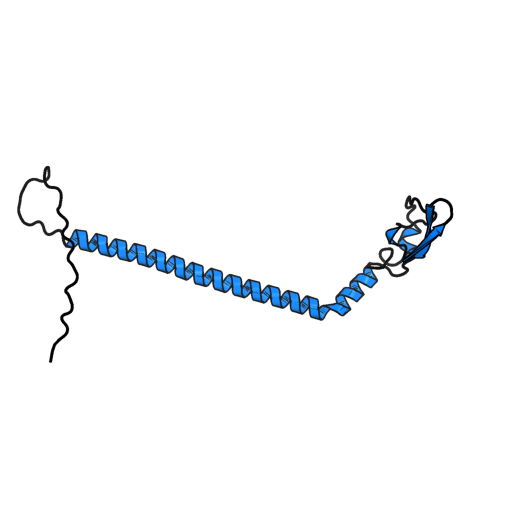.69 96 THR A CA 1
ATOM 738 C C . THR A 1 96 ? -24.807 -4.901 32.991 1.00 95.69 96 THR A C 1
ATOM 740 O O . THR A 1 96 ? -25.803 -4.794 33.698 1.00 95.69 96 THR A O 1
ATOM 743 N N . GLU A 1 97 ? -23.627 -5.279 33.495 1.00 95.38 97 GLU A N 1
ATOM 744 C CA . GLU A 1 97 ? -23.417 -5.578 34.918 1.00 95.38 97 GLU A CA 1
ATOM 745 C C . GLU A 1 97 ? -23.574 -4.335 35.803 1.00 95.38 97 GLU A C 1
ATOM 747 O O . GLU A 1 97 ? -24.174 -4.426 36.870 1.00 95.38 97 GLU A O 1
ATOM 752 N N . ARG A 1 98 ? -23.086 -3.166 35.367 1.00 94.38 98 ARG A N 1
ATOM 753 C CA . ARG A 1 98 ? -23.267 -1.898 36.096 1.00 94.38 98 ARG A CA 1
ATOM 754 C C . ARG A 1 98 ? -24.737 -1.503 36.197 1.00 94.38 98 ARG A C 1
ATOM 756 O O . ARG A 1 98 ? -25.187 -1.137 37.279 1.00 94.38 98 ARG A O 1
ATOM 763 N N . GLU A 1 99 ? -25.485 -1.608 35.099 1.00 94.69 99 GLU A N 1
ATOM 764 C CA . GLU A 1 99 ? -26.928 -1.351 35.114 1.00 94.69 99 GLU A CA 1
ATOM 765 C C . GLU A 1 99 ? -27.658 -2.366 36.005 1.00 94.69 99 GLU A C 1
ATOM 767 O O . GLU A 1 99 ? -28.481 -1.965 36.822 1.00 94.69 99 GLU A O 1
ATOM 772 N N . ARG A 1 100 ? -27.308 -3.661 35.941 1.00 94.81 100 ARG A N 1
ATOM 773 C CA . ARG A 1 100 ? -27.877 -4.694 36.826 1.00 94.81 100 ARG A CA 1
ATOM 774 C C . ARG A 1 100 ? -27.644 -4.378 38.309 1.00 94.81 100 ARG A C 1
ATOM 776 O O . ARG A 1 100 ? -28.611 -4.350 39.059 1.00 94.81 100 ARG A O 1
ATOM 783 N N . ARG A 1 101 ? -26.407 -4.063 38.720 1.00 94.94 101 ARG A N 1
ATOM 784 C CA . ARG A 1 101 ? -26.091 -3.687 40.117 1.00 94.94 101 ARG A CA 1
ATOM 785 C C . ARG A 1 101 ? -26.883 -2.463 40.576 1.00 94.94 101 ARG A C 1
ATOM 787 O O . ARG A 1 101 ? -27.312 -2.386 41.722 1.00 94.94 101 ARG A O 1
ATOM 794 N N . LYS A 1 102 ? -27.102 -1.497 39.678 1.00 94.94 102 LYS A N 1
ATOM 795 C CA . LYS A 1 102 ? -27.925 -0.314 39.957 1.00 94.94 102 LYS A CA 1
ATOM 796 C C . LYS A 1 102 ? -29.397 -0.678 40.181 1.00 94.94 102 LYS A C 1
ATOM 798 O O . LYS A 1 102 ? -30.032 -0.075 41.042 1.00 94.94 102 LYS A O 1
ATOM 803 N N . TRP A 1 103 ? -29.939 -1.640 39.432 1.00 91.75 103 TRP A N 1
ATOM 804 C CA . TRP A 1 103 ? -31.285 -2.179 39.659 1.00 91.75 103 TRP A CA 1
ATOM 805 C C . TRP A 1 103 ? -31.385 -2.950 40.977 1.00 91.75 103 TRP A C 1
ATOM 807 O O . TRP A 1 103 ? -32.325 -2.711 41.727 1.00 91.75 103 TRP A O 1
ATOM 817 N N . GLU A 1 104 ? -30.397 -3.791 41.293 1.00 93.00 104 GLU A N 1
ATOM 818 C CA . GLU A 1 104 ? -30.324 -4.524 42.566 1.00 93.00 104 GLU A CA 1
ATOM 819 C C . GLU A 1 104 ? -30.310 -3.559 43.765 1.00 93.00 104 GLU A C 1
ATOM 821 O O . GLU A 1 104 ? -31.104 -3.720 44.688 1.00 93.00 104 GLU A O 1
ATOM 826 N N . LEU A 1 105 ? -29.500 -2.493 43.709 1.00 90.06 105 LEU A N 1
ATOM 827 C CA . LEU A 1 105 ? -29.458 -1.454 44.747 1.00 90.06 105 LEU A CA 1
ATOM 828 C C . LEU A 1 105 ? -30.790 -0.697 44.880 1.00 90.06 105 LEU A C 1
ATOM 830 O O . LEU A 1 105 ? -31.230 -0.387 45.981 1.00 90.06 105 LEU A O 1
ATOM 834 N N . ARG A 1 106 ? -31.448 -0.377 43.758 1.00 88.94 106 ARG A N 1
ATOM 835 C CA . ARG A 1 106 ? -32.775 0.262 43.784 1.00 88.94 106 ARG A CA 1
ATOM 836 C C . ARG A 1 106 ? -33.822 -0.646 44.415 1.00 88.94 106 ARG A C 1
ATOM 838 O O . ARG A 1 106 ? -34.681 -0.153 45.134 1.00 88.94 106 ARG A O 1
ATOM 845 N N . GLN A 1 107 ? -33.756 -1.944 44.145 1.00 90.06 107 GLN A N 1
ATOM 846 C CA . GLN A 1 107 ? -34.699 -2.906 44.694 1.00 90.06 107 GLN A CA 1
ATOM 847 C C . GLN A 1 10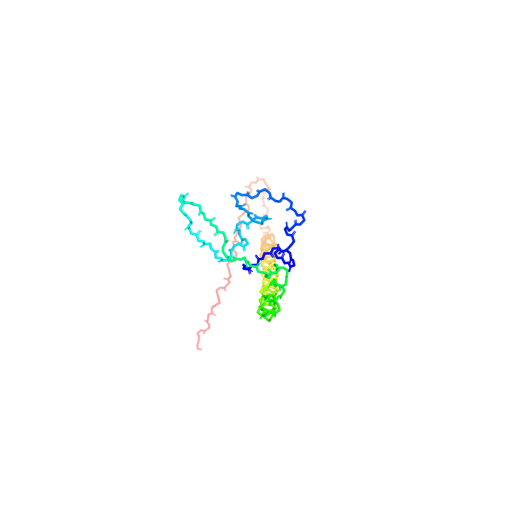7 ? -34.488 -3.106 46.198 1.00 90.06 107 GLN A C 1
ATOM 849 O O . GLN A 1 107 ? -35.469 -3.086 46.933 1.00 90.06 107 GLN A O 1
ATOM 854 N N . SER A 1 108 ? -33.240 -3.213 46.671 1.00 85.81 108 SER A N 1
ATOM 855 C CA . SER A 1 108 ? -32.963 -3.317 48.111 1.00 85.81 108 SER A CA 1
ATOM 856 C C . SER A 1 108 ? -33.407 -2.075 48.892 1.00 85.81 108 SER A C 1
ATOM 858 O O . SER A 1 108 ? -33.897 -2.202 50.010 1.00 85.81 108 SER A O 1
ATOM 860 N N . LEU A 1 109 ? -33.312 -0.881 48.292 1.00 83.94 109 LEU A N 1
ATOM 861 C CA . LEU A 1 109 ? -33.849 0.359 48.867 1.00 83.94 109 LEU A CA 1
ATOM 862 C C . LEU A 1 109 ? -35.380 0.336 49.018 1.00 83.94 109 LEU A C 1
ATOM 864 O O . LEU A 1 109 ? -35.895 0.868 49.997 1.00 83.94 109 LEU A O 1
ATOM 868 N N . VAL A 1 110 ? -36.104 -0.249 48.057 1.00 85.00 110 VAL A N 1
ATOM 869 C CA . VAL A 1 110 ? -37.572 -0.372 48.115 1.00 85.00 110 VAL A CA 1
ATOM 870 C C . VAL A 1 110 ? -37.997 -1.434 49.129 1.00 85.00 110 VAL A C 1
ATOM 872 O O . VAL A 1 110 ? -38.925 -1.194 49.890 1.00 85.00 110 VAL A O 1
ATOM 875 N N . ASP A 1 111 ? -37.317 -2.580 49.166 1.00 82.38 111 ASP A N 1
ATOM 876 C CA . ASP A 1 111 ? -37.638 -3.686 50.082 1.00 82.38 111 ASP A CA 1
ATOM 877 C C . ASP A 1 111 ? -37.335 -3.336 51.550 1.00 82.38 111 ASP A C 1
ATOM 879 O O . ASP A 1 111 ? -38.114 -3.643 52.448 1.00 82.38 111 ASP A O 1
ATOM 883 N N . GLY A 1 112 ? -36.246 -2.598 51.798 1.00 73.38 112 GLY A N 1
ATOM 884 C CA . GLY A 1 112 ? -35.899 -2.082 53.126 1.00 73.38 112 GLY A CA 1
ATOM 885 C C . GLY A 1 112 ? -36.820 -0.965 53.638 1.00 73.38 112 GLY A C 1
ATOM 886 O O . GLY A 1 112 ? -36.709 -0.567 54.800 1.00 73.38 112 GLY A O 1
ATOM 887 N N . TYR A 1 113 ? -37.737 -0.450 52.812 1.00 66.00 113 TYR A N 1
ATOM 888 C CA . TYR A 1 113 ? -38.769 0.482 53.254 1.00 66.00 113 TYR A CA 1
ATOM 889 C C . TYR A 1 113 ? -39.846 -0.277 54.039 1.00 66.00 113 TYR A C 1
ATOM 891 O O . TYR A 1 113 ? -40.907 -0.623 53.524 1.00 66.00 113 TYR A O 1
ATOM 899 N N . GLN A 1 114 ? -39.579 -0.543 55.316 1.00 57.50 114 GLN A N 1
ATOM 900 C CA . GLN A 1 114 ? -40.590 -1.059 56.229 1.00 57.50 114 GLN A CA 1
ATOM 901 C C . GLN A 1 114 ? -41.282 0.128 56.921 1.00 57.50 114 GLN A C 1
ATOM 903 O O . GLN A 1 114 ? -40.616 0.872 57.646 1.00 57.50 114 GLN A O 1
ATOM 908 N N . PRO A 1 115 ? -42.595 0.355 56.708 1.00 56.28 115 PRO A N 1
ATOM 909 C CA . PRO A 1 115 ? -43.293 1.498 57.284 1.00 56.28 115 PRO A CA 1
ATOM 910 C C . PRO A 1 115 ? -43.452 1.294 58.794 1.00 56.28 115 PRO A C 1
ATOM 912 O O . PRO A 1 115 ? -44.388 0.653 59.274 1.00 56.28 115 PRO A O 1
ATOM 915 N N . LEU A 1 116 ? -42.510 1.835 59.563 1.00 49.94 116 LEU A N 1
ATOM 916 C CA . LEU A 1 116 ? -42.595 1.915 61.015 1.00 49.94 116 LEU A CA 1
ATOM 917 C C . LEU A 1 116 ? -43.546 3.053 61.404 1.00 49.94 116 LEU A C 1
ATOM 919 O O . LEU A 1 116 ? -43.131 4.180 61.640 1.00 49.94 116 LEU A O 1
ATOM 923 N N . GLY A 1 117 ? -44.831 2.711 61.504 1.00 50.19 117 GLY A N 1
ATOM 924 C CA . GLY A 1 117 ? -45.821 3.484 62.254 1.00 50.19 117 GLY A CA 1
ATOM 925 C C . GLY A 1 117 ? -46.516 4.602 61.471 1.00 50.19 117 GLY A C 1
ATOM 926 O O . GLY A 1 117 ? -45.900 5.405 60.788 1.00 50.19 117 GLY A O 1
ATOM 927 N N . LYS A 1 118 ? -47.847 4.628 61.594 1.00 50.72 118 LYS A N 1
ATOM 928 C CA . LYS A 1 118 ? -48.783 5.601 61.010 1.00 50.72 118 LYS A CA 1
ATOM 929 C C . LYS A 1 118 ? -48.372 7.055 61.291 1.00 50.72 118 LYS A C 1
ATOM 931 O O . LYS A 1 118 ? -48.393 7.427 62.457 1.00 50.72 118 LYS A O 1
ATOM 936 N N . THR A 1 119 ? -48.174 7.870 60.256 1.00 51.22 119 THR A N 1
ATOM 937 C CA . THR A 1 119 ? -48.490 9.317 60.234 1.00 51.22 119 THR A CA 1
ATOM 938 C C . THR A 1 119 ? -48.492 9.838 58.791 1.00 51.22 119 THR A C 1
ATOM 940 O O . THR A 1 119 ? -47.864 9.262 57.907 1.00 51.22 119 THR A O 1
ATOM 943 N N . ASP A 1 120 ? -49.291 10.877 58.554 1.00 53.72 120 ASP A N 1
ATOM 944 C CA . ASP A 1 120 ? -49.931 11.240 57.287 1.00 53.72 120 ASP A CA 1
ATOM 945 C C . ASP A 1 120 ? -49.038 11.378 56.030 1.00 53.72 120 ASP A C 1
ATOM 947 O O . ASP A 1 120 ? -47.926 11.909 56.089 1.00 53.72 120 ASP A O 1
ATOM 951 N N . PRO A 1 121 ? -49.558 10.993 54.844 1.00 57.38 121 PRO A N 1
ATOM 952 C CA . PRO A 1 121 ? -48.799 10.886 53.591 1.00 57.38 121 PRO A CA 1
ATOM 953 C C . PRO A 1 121 ? -48.323 12.215 52.969 1.00 57.38 121 PRO A C 1
ATOM 955 O O . PRO A 1 121 ? -47.680 12.180 51.924 1.00 57.38 121 PRO A O 1
ATOM 958 N N . PHE A 1 122 ? -48.621 13.381 53.559 1.00 55.62 122 PHE A N 1
ATOM 959 C CA . PHE A 1 122 ? -48.388 14.686 52.914 1.00 55.62 122 PHE A CA 1
ATOM 960 C C . PHE A 1 122 ? -47.165 15.468 53.431 1.00 55.62 122 PHE A C 1
ATOM 962 O O . PHE A 1 122 ? -46.829 16.494 52.846 1.00 55.62 122 PHE A O 1
ATOM 969 N N . ILE A 1 123 ? -46.494 15.031 54.511 1.00 50.94 123 ILE A N 1
ATOM 970 C CA . ILE A 1 123 ? -45.483 15.875 55.195 1.00 50.94 123 ILE A CA 1
ATOM 971 C C . ILE A 1 123 ? -44.154 15.168 55.514 1.00 50.94 123 ILE A C 1
ATOM 973 O O . ILE A 1 123 ? -43.212 15.808 55.979 1.00 50.94 123 ILE A O 1
ATOM 977 N N . THR A 1 124 ? -44.027 13.870 55.234 1.00 52.97 124 THR A N 1
ATOM 978 C CA . THR A 1 124 ? -42.870 13.081 55.683 1.00 52.97 124 THR A CA 1
ATOM 979 C C . THR A 1 124 ? -41.981 12.691 54.505 1.00 52.97 124 THR A C 1
ATOM 981 O O . THR A 1 124 ? -42.325 11.825 53.703 1.00 52.97 124 THR A O 1
ATOM 984 N N . PHE A 1 125 ? -40.812 13.324 54.396 1.00 54.94 125 PHE A N 1
ATOM 985 C CA . PHE A 1 125 ? -39.767 12.900 53.463 1.00 54.94 125 PHE A CA 1
ATOM 986 C C . PHE A 1 125 ? -39.094 11.624 54.003 1.00 54.94 125 PHE A C 1
ATOM 988 O O . PHE A 1 125 ? -38.740 11.590 55.184 1.00 54.94 125 PHE A O 1
ATOM 995 N N . PRO A 1 126 ? -38.902 10.566 53.193 1.00 54.06 126 PRO A N 1
ATOM 996 C CA . PRO A 1 126 ? -38.302 9.327 53.673 1.00 54.06 126 PRO A CA 1
ATOM 997 C C . PRO A 1 126 ? -36.818 9.538 53.999 1.00 54.06 126 PRO A C 1
ATOM 999 O O . PRO A 1 126 ? -36.030 9.924 53.135 1.00 54.06 126 PRO A O 1
ATOM 1002 N N . VAL A 1 127 ? -36.423 9.263 55.244 1.00 57.19 127 VAL A N 1
ATOM 1003 C CA . VAL A 1 127 ? -35.011 9.228 55.647 1.00 57.19 127 VAL A CA 1
ATOM 1004 C C . VAL A 1 127 ? -34.453 7.852 55.290 1.00 57.19 127 VAL A C 1
ATOM 1006 O O . VAL A 1 127 ? -34.842 6.841 55.868 1.00 57.19 127 VAL A O 1
ATOM 1009 N N . VAL A 1 128 ? -33.562 7.811 54.300 1.00 53.94 128 VAL A N 1
ATOM 1010 C CA . VAL A 1 128 ? -32.882 6.586 53.862 1.00 53.94 128 VAL A CA 1
ATOM 1011 C C . VAL A 1 128 ? -31.636 6.387 54.721 1.00 53.94 128 VAL A C 1
ATOM 1013 O O . VAL A 1 128 ? -30.672 7.140 54.598 1.00 53.94 128 VAL A O 1
ATOM 1016 N N . TYR A 1 129 ? -31.631 5.363 55.571 1.00 52.03 129 TYR A N 1
ATOM 1017 C CA . TYR A 1 129 ? -30.421 4.926 56.264 1.00 52.03 129 TYR A CA 1
ATOM 1018 C C . TYR A 1 129 ? -29.703 3.885 55.394 1.00 52.03 129 TYR A C 1
ATOM 1020 O O . TYR A 1 129 ? -30.278 2.853 55.056 1.00 52.03 129 TYR A O 1
ATOM 1028 N N . MET A 1 130 ? -28.454 4.150 54.995 1.00 51.88 130 MET A N 1
ATOM 1029 C CA . MET A 1 130 ? -27.615 3.131 54.353 1.00 51.88 130 MET A CA 1
ATOM 1030 C C . MET A 1 130 ? -27.165 2.118 55.407 1.00 51.88 130 MET A C 1
ATOM 1032 O O . MET A 1 130 ? -26.559 2.490 56.411 1.00 51.88 130 MET A O 1
ATOM 1036 N N . GLN A 1 131 ? -27.436 0.837 55.173 1.00 54.34 131 GLN A N 1
ATOM 1037 C CA . GLN A 1 131 ? -26.944 -0.246 56.016 1.00 54.34 131 GLN A CA 1
ATOM 1038 C C . GLN A 1 131 ? -25.488 -0.539 55.624 1.00 54.34 131 GLN A C 1
ATOM 1040 O O . GLN A 1 131 ? -25.222 -0.999 54.515 1.00 54.34 131 GLN A O 1
ATOM 1045 N N . SER A 1 132 ? -24.533 -0.207 56.495 1.00 52.12 132 SER A N 1
ATOM 1046 C CA . SER A 1 132 ? -23.117 -0.522 56.280 1.00 52.12 132 SER A CA 1
ATOM 1047 C C . SER A 1 132 ? -22.868 -2.017 56.478 1.00 52.12 132 SER A C 1
ATOM 1049 O O . SER A 1 132 ? -23.394 -2.610 57.421 1.00 52.12 132 SER A O 1
ATOM 1051 N N . GLU A 1 133 ? -22.054 -2.616 55.605 1.00 46.91 133 GLU A N 1
ATOM 1052 C CA . GLU A 1 133 ? -21.619 -4.015 55.712 1.00 46.91 133 GLU A CA 1
ATOM 1053 C C . GLU A 1 133 ? -21.035 -4.303 57.111 1.00 46.91 133 GLU A C 1
ATOM 1055 O O . GLU A 1 133 ? -20.298 -3.468 57.649 1.00 46.91 133 GLU A O 1
ATOM 1060 N N . PRO A 1 134 ? -21.333 -5.460 57.734 1.00 45.31 134 PRO A N 1
ATOM 1061 C CA . PRO A 1 134 ? -20.794 -5.777 59.046 1.00 45.31 134 PRO A CA 1
ATOM 1062 C C . PRO A 1 134 ? -19.287 -6.028 58.934 1.00 45.31 134 PRO A C 1
ATOM 1064 O O . PRO A 1 134 ? -18.830 -6.907 58.199 1.00 45.31 134 PRO A O 1
ATOM 1067 N N . LEU A 1 135 ? -18.521 -5.237 59.688 1.00 42.38 135 LEU A N 1
ATOM 1068 C CA . LEU A 1 135 ? -17.083 -5.380 59.877 1.00 42.38 135 LEU A CA 1
ATOM 1069 C C . LEU A 1 135 ? -16.769 -6.825 60.286 1.00 42.38 135 LEU A C 1
ATOM 1071 O O . LEU A 1 135 ? -17.149 -7.274 61.367 1.00 42.38 135 LEU A O 1
ATOM 1075 N N . LYS A 1 136 ? -16.076 -7.557 59.410 1.00 45.66 136 LYS A N 1
ATOM 1076 C CA . LYS A 1 136 ? -15.602 -8.914 59.682 1.00 45.66 136 LYS A CA 1
ATOM 1077 C C . LYS A 1 136 ? -14.537 -8.835 60.778 1.00 45.66 136 LYS A C 1
ATOM 1079 O O . LYS A 1 136 ? -13.385 -8.504 60.507 1.00 45.66 136 LYS A O 1
ATOM 1084 N N . THR A 1 137 ? -14.932 -9.095 62.019 1.00 48.25 137 THR A N 1
ATOM 1085 C CA . THR A 1 137 ? -14.013 -9.247 63.145 1.00 48.25 137 THR A CA 1
ATOM 1086 C C . THR A 1 137 ? -13.108 -10.450 62.891 1.00 48.25 137 THR A C 1
ATOM 1088 O O . THR A 1 137 ? -13.566 -11.576 62.696 1.00 48.25 137 THR A O 1
ATOM 1091 N N . ALA A 1 138 ? -11.802 -10.191 62.841 1.00 52.03 138 ALA A N 1
ATOM 1092 C CA . ALA A 1 138 ? -10.780 -11.225 62.858 1.00 52.03 138 ALA A CA 1
ATOM 1093 C C . ALA A 1 138 ? -10.807 -11.931 64.227 1.00 52.03 138 ALA A C 1
ATOM 1095 O O . ALA A 1 138 ? -10.841 -11.237 65.247 1.00 52.03 138 ALA A O 1
ATOM 1096 N N . PRO A 1 139 ? -10.786 -13.272 64.290 1.00 51.94 139 PRO A N 1
ATOM 1097 C CA . PRO A 1 139 ? -10.610 -13.959 65.555 1.00 51.94 139 PRO A CA 1
ATOM 1098 C C . PRO A 1 139 ? -9.144 -13.874 65.985 1.00 51.94 139 PRO A C 1
ATOM 1100 O O . PRO A 1 139 ? -8.244 -14.376 65.315 1.00 51.94 139 PRO A O 1
ATOM 1103 N N . THR A 1 140 ? -8.925 -13.210 67.116 1.00 51.22 140 THR A N 1
ATOM 1104 C CA . THR A 1 140 ? -7.745 -13.357 67.965 1.00 51.22 140 THR A CA 1
ATOM 1105 C C . THR A 1 140 ? -7.832 -14.672 68.733 1.00 51.22 140 THR A C 1
ATOM 1107 O O . THR A 1 140 ? -8.706 -14.797 69.591 1.00 51.22 140 THR A O 1
ATOM 1110 N N . SER A 1 141 ? -6.919 -15.602 68.451 1.00 47.12 141 SER A N 1
ATOM 1111 C CA . SER A 1 141 ? -6.214 -16.460 69.423 1.00 47.12 141 SER A CA 1
ATOM 1112 C C . SER A 1 141 ? -5.249 -17.379 68.687 1.00 47.12 141 SER A C 1
ATOM 1114 O O . SER A 1 141 ? -5.750 -18.138 67.825 1.00 47.12 141 SER A O 1
#

Radius of gyration: 41.03 Å; chains: 1; bounding box: 74×44×105 Å

pLDDT: mean 80.98, std 17.54, range [42.38, 98.56]

Foldseek 3Di:
DQAFAQAFVCNQVVPCQPDPAPDSGDPVQAPDWDQDPPRDIHRPDGRGGHPNVVVVVVCVVCVVVVVVVVVVVVVVVVVVVVVVVVVVVVVVVVVVVVVVVVVVVVVVQVVVPDPDDDDDPPPDDDDRDDDDDDDPDDDDD